Protein AF-A0A963LPQ2-F1 (afdb_monomer)

Structure (mmCIF, N/CA/C/O backbone):
data_AF-A0A963LPQ2-F1
#
_entry.id   AF-A0A963LPQ2-F1
#
loop_
_atom_site.group_PDB
_atom_site.id
_atom_site.type_symbol
_atom_site.label_atom_id
_atom_site.label_alt_id
_atom_site.label_comp_id
_atom_site.label_asym_id
_atom_site.label_entity_id
_atom_site.label_seq_id
_atom_site.pdbx_PDB_ins_code
_atom_site.Cartn_x
_atom_site.Cartn_y
_atom_site.Cartn_z
_atom_site.occupancy
_atom_site.B_iso_or_equiv
_atom_site.auth_seq_id
_atom_site.auth_comp_id
_atom_site.auth_asym_id
_atom_site.auth_atom_id
_atom_site.pdbx_PDB_model_num
ATOM 1 N N . MET A 1 1 ? 18.164 0.446 -7.760 1.00 52.50 1 MET A N 1
ATOM 2 C CA . MET A 1 1 ? 19.114 -0.491 -7.098 1.00 52.50 1 MET A CA 1
ATOM 3 C C . MET A 1 1 ? 18.457 -1.612 -6.247 1.00 52.50 1 MET A C 1
ATOM 5 O O . MET A 1 1 ? 18.966 -1.906 -5.171 1.00 52.50 1 MET A O 1
ATOM 9 N N . HIS A 1 2 ? 17.382 -2.299 -6.684 1.00 61.25 2 HIS A N 1
ATOM 10 C CA . HIS A 1 2 ? 16.726 -3.333 -5.836 1.00 61.25 2 HIS A CA 1
ATOM 11 C C . HIS A 1 2 ? 16.368 -4.670 -6.508 1.00 61.25 2 HIS A C 1
ATOM 13 O O . HIS A 1 2 ? 15.895 -5.575 -5.831 1.00 61.25 2 HIS A O 1
ATOM 19 N N . VAL A 1 3 ? 16.592 -4.823 -7.812 1.00 65.81 3 VAL A N 1
ATOM 20 C CA . VAL A 1 3 ? 16.177 -6.027 -8.551 1.00 65.81 3 VAL A CA 1
ATOM 21 C C . VAL A 1 3 ? 17.178 -7.164 -8.308 1.00 65.81 3 VAL A C 1
ATOM 23 O O . VAL A 1 3 ? 18.384 -6.952 -8.404 1.00 65.81 3 VAL A O 1
ATOM 26 N N . GLY A 1 4 ? 16.686 -8.367 -7.992 1.00 77.69 4 GLY A N 1
ATOM 27 C CA . GLY A 1 4 ? 17.502 -9.571 -7.776 1.00 77.69 4 GLY A CA 1
ATOM 28 C C . GLY A 1 4 ? 17.918 -9.857 -6.325 1.00 77.69 4 GLY A C 1
ATOM 29 O O . GLY A 1 4 ? 18.600 -10.850 -6.071 1.00 77.69 4 GLY A O 1
ATOM 30 N N . MET A 1 5 ? 17.479 -9.057 -5.350 1.00 86.06 5 MET A N 1
ATOM 31 C CA . MET A 1 5 ? 17.761 -9.235 -3.918 1.00 86.06 5 MET A CA 1
ATOM 32 C C . MET A 1 5 ? 16.786 -10.215 -3.246 1.00 86.06 5 MET A C 1
ATOM 34 O O . MET A 1 5 ? 16.156 -9.914 -2.231 1.00 86.06 5 MET A O 1
ATOM 38 N N . TRP A 1 6 ? 16.684 -11.430 -3.784 1.00 89.50 6 TRP A N 1
ATOM 39 C CA . TRP A 1 6 ? 15.775 -12.468 -3.284 1.00 89.50 6 TRP A CA 1
ATOM 40 C C . TRP A 1 6 ? 15.997 -12.835 -1.814 1.00 89.50 6 TRP A C 1
ATOM 42 O O . TRP A 1 6 ? 15.036 -13.131 -1.110 1.00 89.50 6 TRP A O 1
ATOM 52 N N . GLY A 1 7 ? 17.240 -12.763 -1.323 1.00 91.69 7 GLY A N 1
ATOM 53 C CA . GLY A 1 7 ? 17.534 -12.977 0.097 1.00 91.69 7 GLY A CA 1
ATOM 54 C C . GLY A 1 7 ? 16.816 -11.966 0.997 1.00 91.69 7 GLY A C 1
ATOM 55 O O . GLY A 1 7 ? 16.183 -12.355 1.976 1.00 91.69 7 GLY A O 1
ATOM 56 N N . LEU A 1 8 ? 16.837 -10.681 0.622 1.00 90.75 8 LEU A N 1
ATOM 57 C CA . LEU A 1 8 ? 16.109 -9.638 1.345 1.00 90.75 8 LEU A CA 1
ATOM 58 C C . LEU A 1 8 ? 14.595 -9.825 1.207 1.00 90.75 8 LEU A C 1
ATOM 60 O O . LEU A 1 8 ? 13.881 -9.695 2.198 1.00 90.75 8 LEU A O 1
ATOM 64 N N . ALA A 1 9 ? 14.120 -10.203 0.014 1.00 92.25 9 ALA A N 1
ATOM 65 C CA . ALA A 1 9 ? 12.711 -10.513 -0.219 1.00 92.25 9 ALA A CA 1
ATOM 66 C C . ALA A 1 9 ? 12.205 -11.574 0.768 1.00 92.25 9 ALA A C 1
ATOM 68 O O . ALA A 1 9 ? 11.216 -11.353 1.459 1.00 92.25 9 ALA A O 1
ATOM 69 N N . VAL A 1 10 ? 12.920 -12.696 0.895 1.00 94.81 10 VAL A N 1
ATOM 70 C CA . VAL A 1 10 ? 12.560 -13.784 1.815 1.00 94.81 10 VAL A CA 1
ATOM 71 C C . VAL A 1 10 ? 12.561 -13.306 3.265 1.00 94.81 10 VAL A C 1
ATOM 73 O O . VAL A 1 10 ? 11.611 -13.594 3.989 1.00 94.81 10 VAL A O 1
ATOM 76 N N . ILE A 1 11 ? 13.579 -12.550 3.688 1.00 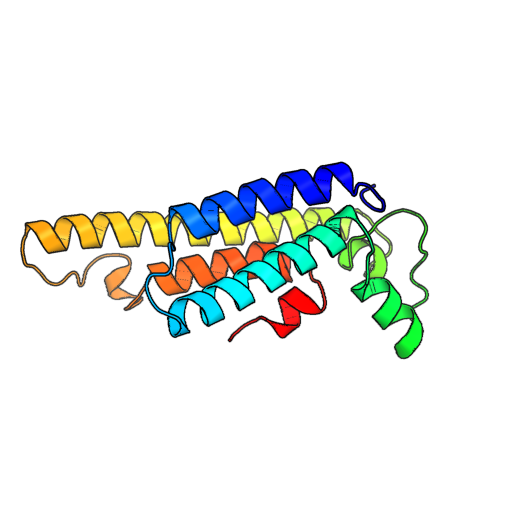95.12 11 ILE A N 1
ATOM 77 C CA . ILE A 1 11 ? 13.661 -12.016 5.056 1.00 95.12 11 ILE A CA 1
ATOM 78 C C . ILE A 1 11 ? 12.441 -11.146 5.371 1.00 95.12 11 ILE A C 1
ATOM 80 O O . ILE A 1 11 ? 11.766 -11.371 6.376 1.00 95.12 11 ILE A O 1
ATOM 84 N N . VAL A 1 12 ? 12.130 -10.178 4.507 1.00 93.25 12 VAL A N 1
ATOM 85 C CA . VAL A 1 12 ? 11.024 -9.240 4.737 1.00 93.25 12 VAL A CA 1
ATOM 86 C C . VAL A 1 12 ? 9.675 -9.955 4.668 1.00 93.25 12 VAL A C 1
ATOM 88 O O . VAL A 1 12 ? 8.827 -9.723 5.528 1.00 93.25 12 VAL A O 1
ATOM 91 N N . ILE A 1 13 ? 9.497 -10.893 3.730 1.00 94.69 13 ILE A N 1
ATOM 92 C CA . ILE A 1 13 ? 8.302 -11.744 3.656 1.00 94.69 13 ILE A CA 1
ATOM 93 C C . ILE A 1 13 ? 8.119 -12.510 4.962 1.00 94.69 13 ILE A C 1
ATOM 95 O O . ILE A 1 13 ? 7.028 -12.476 5.525 1.00 94.69 13 ILE A O 1
ATOM 99 N N . VAL A 1 14 ? 9.154 -13.180 5.476 1.00 96.19 14 VAL A N 1
ATOM 100 C CA . VAL A 1 14 ? 9.063 -13.957 6.722 1.00 96.19 14 VAL A CA 1
ATOM 101 C C . VAL A 1 14 ? 8.698 -13.060 7.901 1.00 96.19 14 VAL A C 1
ATOM 103 O O . VAL A 1 14 ? 7.795 -13.409 8.658 1.00 96.19 14 VAL A O 1
ATOM 106 N N . ILE A 1 15 ? 9.336 -11.895 8.038 1.00 95.06 15 ILE A N 1
ATOM 107 C CA . ILE A 1 15 ? 9.046 -10.944 9.121 1.00 95.06 15 ILE A CA 1
ATOM 108 C C . ILE A 1 15 ? 7.601 -10.431 9.030 1.00 95.06 15 ILE A C 1
ATOM 110 O O . ILE A 1 15 ? 6.872 -10.474 10.022 1.00 95.06 15 ILE A O 1
ATOM 114 N N . ALA A 1 16 ? 7.161 -9.994 7.847 1.00 91.75 16 ALA A N 1
ATOM 115 C CA . ALA A 1 16 ? 5.807 -9.486 7.629 1.00 91.75 16 ALA A CA 1
ATOM 116 C C . ALA A 1 16 ? 4.742 -10.571 7.861 1.00 91.75 16 ALA A C 1
ATOM 118 O O . ALA A 1 16 ? 3.737 -10.329 8.527 1.00 91.75 16 ALA A O 1
ATOM 119 N N . SER A 1 17 ? 4.995 -11.789 7.380 1.00 92.56 17 SER A N 1
ATOM 120 C CA . SER A 1 17 ? 4.114 -12.946 7.581 1.00 92.56 17 SER A CA 1
ATOM 121 C C . SER A 1 17 ? 4.040 -13.338 9.055 1.00 92.56 17 SER A C 1
ATOM 123 O O . SER A 1 17 ? 2.964 -13.609 9.579 1.00 92.56 17 SER A O 1
ATOM 125 N N . TRP A 1 18 ? 5.176 -13.341 9.758 1.00 93.25 18 TRP A N 1
ATOM 126 C CA . TRP A 1 18 ? 5.216 -13.628 11.188 1.00 93.25 18 TRP A CA 1
ATOM 127 C C . TRP A 1 18 ? 4.388 -12.615 11.984 1.00 93.25 18 TRP A C 1
ATOM 129 O O . TRP A 1 18 ? 3.590 -13.021 12.827 1.00 93.25 18 TRP A O 1
ATOM 139 N N . LEU A 1 19 ? 4.503 -11.318 11.677 1.00 90.75 19 LEU A N 1
ATOM 140 C CA . LEU A 1 19 ? 3.659 -10.279 12.275 1.00 90.75 19 LEU A CA 1
ATOM 141 C C . LEU A 1 19 ? 2.175 -10.515 11.968 1.00 90.75 19 LEU A C 1
ATOM 143 O O . LEU A 1 19 ? 1.356 -10.477 12.887 1.00 90.75 19 LEU A O 1
ATOM 147 N N . LEU A 1 20 ? 1.828 -10.820 10.713 1.00 89.69 20 LEU A N 1
ATOM 148 C CA . LEU A 1 20 ? 0.455 -11.127 10.308 1.00 89.69 20 LEU A CA 1
ATOM 149 C C . LEU A 1 20 ? -0.137 -12.244 11.178 1.00 89.69 20 LEU A C 1
ATOM 151 O O . LEU A 1 20 ? -1.144 -12.031 11.849 1.00 89.69 20 LEU A O 1
ATOM 155 N N . TYR A 1 21 ? 0.512 -13.408 11.236 1.00 89.94 21 TYR A N 1
ATOM 156 C CA . TYR A 1 21 ? 0.005 -14.549 12.004 1.00 89.94 21 TYR A CA 1
ATOM 157 C C . TYR A 1 21 ? 0.108 -14.362 13.521 1.00 89.94 21 TYR A C 1
ATOM 159 O O . TYR A 1 21 ? -0.643 -14.991 14.265 1.00 89.94 21 TYR A O 1
ATOM 167 N N . ARG A 1 22 ? 0.995 -13.483 14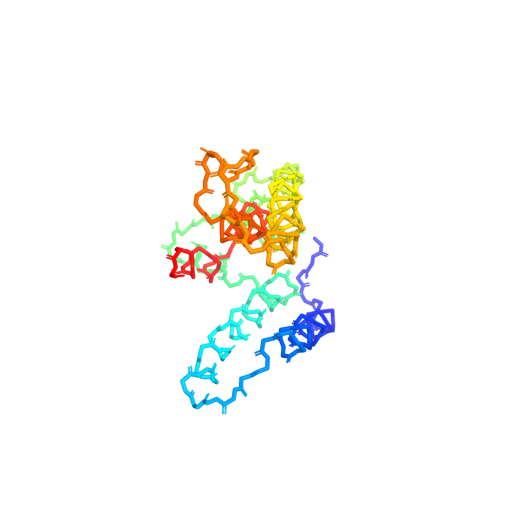.004 1.00 89.81 22 ARG A N 1
ATOM 168 C CA . ARG A 1 22 ? 1.095 -13.142 15.428 1.00 89.81 22 ARG A CA 1
ATOM 169 C C . ARG A 1 22 ? -0.122 -12.360 15.924 1.00 89.81 22 ARG A C 1
ATOM 171 O O . ARG A 1 22 ? -0.543 -12.589 17.056 1.00 89.81 22 ARG A O 1
ATOM 178 N N . TYR A 1 23 ? -0.662 -11.447 15.115 1.00 82.81 23 TYR A N 1
ATOM 179 C CA . TYR A 1 23 ? -1.782 -10.581 15.509 1.00 82.81 23 TYR A CA 1
ATOM 180 C C . TYR A 1 23 ? -3.140 -11.038 14.965 1.00 82.81 23 TYR A C 1
ATOM 182 O O . TYR A 1 23 ? -4.162 -10.781 15.597 1.00 82.81 23 TYR A O 1
ATOM 190 N N . LEU A 1 24 ? -3.160 -11.725 13.824 1.00 82.81 24 LEU A N 1
ATOM 191 C CA . LEU A 1 24 ? -4.364 -12.188 13.129 1.00 82.81 24 LEU A CA 1
ATOM 192 C C . LEU A 1 24 ? -4.390 -13.720 13.042 1.00 82.81 24 LEU A C 1
ATOM 194 O O . LEU A 1 24 ? -4.674 -14.279 11.986 1.00 82.81 24 LEU A O 1
ATOM 198 N N . ALA A 1 25 ? -4.065 -14.399 14.147 1.00 83.06 25 ALA A N 1
ATOM 199 C CA . ALA A 1 25 ? -4.038 -15.858 14.218 1.00 83.06 25 ALA A CA 1
ATOM 200 C C . ALA A 1 25 ? -5.423 -16.453 13.865 1.00 83.06 25 ALA A C 1
ATOM 202 O O . ALA A 1 25 ? -6.369 -16.271 14.637 1.00 83.06 25 ALA A O 1
ATOM 203 N N . PRO A 1 26 ? -5.566 -17.153 12.723 1.00 86.00 26 PRO A N 1
ATOM 204 C CA . PRO A 1 26 ? -6.855 -17.666 12.267 1.00 86.00 26 PRO A CA 1
ATOM 205 C C . PRO A 1 26 ? -7.297 -18.881 13.094 1.00 86.00 26 PRO A C 1
ATOM 207 O O . PRO A 1 26 ? -6.517 -19.805 13.326 1.00 86.00 26 PRO A O 1
ATOM 210 N N . GLN A 1 27 ? -8.565 -18.912 13.503 1.00 86.50 27 GLN A N 1
ATOM 211 C CA . GLN A 1 27 ? -9.162 -19.999 14.291 1.00 86.50 27 GLN A CA 1
ATOM 212 C C . GLN A 1 27 ? -10.028 -20.932 13.437 1.00 86.50 27 GLN A C 1
ATOM 214 O O . GLN A 1 27 ? -10.092 -22.132 13.692 1.00 86.50 27 GLN A O 1
ATOM 219 N N . ASN A 1 28 ? -10.659 -20.396 12.388 1.00 92.38 28 ASN A N 1
ATOM 220 C CA . ASN A 1 28 ? -11.604 -21.119 11.534 1.00 92.38 28 ASN A CA 1
ATOM 221 C C . ASN A 1 28 ? -11.127 -21.202 10.076 1.00 92.38 28 ASN A C 1
ATOM 223 O O . ASN A 1 28 ? -10.375 -20.349 9.610 1.00 92.38 28 ASN A O 1
ATOM 227 N N . TRP A 1 29 ? -11.641 -22.165 9.299 1.00 86.00 29 TRP A N 1
ATOM 228 C CA . TRP A 1 29 ? -11.293 -22.320 7.872 1.00 86.00 29 TRP A CA 1
ATOM 229 C C . TRP A 1 29 ? -11.507 -21.037 7.049 1.00 86.00 29 TRP A C 1
ATOM 231 O O . TRP A 1 29 ? -10.668 -20.662 6.234 1.00 86.00 29 TRP A O 1
ATOM 241 N N . LYS A 1 30 ? -12.601 -20.309 7.313 1.00 87.75 30 LYS A N 1
ATOM 242 C CA . LYS A 1 30 ? -12.885 -19.024 6.649 1.00 87.75 30 LYS A CA 1
ATOM 243 C C . LYS A 1 30 ? -11.831 -17.957 6.962 1.00 87.75 30 LYS A C 1
ATOM 245 O O . LYS A 1 30 ? -11.507 -17.147 6.098 1.00 87.75 30 LYS A O 1
ATOM 250 N N . GLU A 1 31 ? -11.311 -17.941 8.186 1.00 89.25 31 GLU A N 1
ATOM 251 C CA . GLU A 1 31 ? -10.257 -17.008 8.598 1.00 89.25 31 GLU A CA 1
ATOM 252 C C . GLU A 1 31 ? -8.918 -17.388 7.972 1.00 89.25 31 GLU A C 1
ATOM 254 O O . GLU A 1 31 ? -8.207 -16.507 7.501 1.00 89.25 31 GLU A O 1
ATOM 259 N N . TRP A 1 32 ? -8.631 -18.687 7.849 1.00 90.38 32 TRP A N 1
ATOM 260 C CA . TRP A 1 32 ? -7.483 -19.190 7.094 1.00 90.38 32 TRP A CA 1
ATOM 261 C C . TRP A 1 32 ? -7.510 -18.759 5.630 1.00 90.38 32 TRP A C 1
ATOM 263 O O . TRP A 1 32 ? -6.490 -18.317 5.110 1.00 90.38 32 TRP A O 1
ATOM 273 N N . THR A 1 33 ? -8.670 -18.823 4.968 1.00 88.19 33 THR A N 1
ATOM 274 C CA . THR A 1 33 ? -8.796 -18.339 3.585 1.00 88.19 33 THR A CA 1
ATOM 275 C C . THR A 1 33 ? -8.472 -16.846 3.488 1.00 88.19 33 THR A C 1
ATOM 277 O O . THR A 1 33 ? -7.709 -16.441 2.616 1.00 88.19 33 THR A O 1
ATOM 280 N N . ARG A 1 34 ? -8.998 -16.021 4.405 1.00 85.69 34 ARG A N 1
ATOM 281 C CA . ARG A 1 34 ? -8.743 -14.569 4.426 1.00 85.69 34 ARG A CA 1
ATOM 282 C C . ARG A 1 34 ? -7.277 -14.245 4.711 1.00 85.69 34 ARG A C 1
ATOM 284 O O . ARG A 1 34 ? -6.684 -13.448 3.992 1.00 85.69 34 ARG A O 1
ATOM 291 N N . ALA A 1 35 ? -6.686 -14.890 5.714 1.00 87.88 35 ALA A N 1
ATOM 292 C CA . ALA A 1 35 ? -5.269 -14.745 6.032 1.00 87.88 35 ALA A CA 1
ATOM 293 C C . ALA A 1 35 ? -4.385 -15.183 4.854 1.00 87.88 35 ALA A C 1
ATOM 295 O O . ALA A 1 35 ? -3.404 -14.515 4.544 1.00 87.88 35 ALA A O 1
ATOM 296 N N . GLY A 1 36 ? -4.777 -16.243 4.140 1.00 89.38 36 GLY A N 1
ATOM 297 C CA . GLY A 1 36 ? -4.102 -16.714 2.932 1.00 89.38 36 GLY A CA 1
ATOM 298 C C . GLY A 1 36 ? -4.082 -15.684 1.800 1.00 89.38 36 GLY A C 1
ATOM 299 O O . GLY A 1 36 ? -3.056 -15.534 1.143 1.00 89.38 36 GLY A O 1
ATOM 300 N N . VAL A 1 37 ? -5.168 -14.926 1.600 1.00 89.19 37 VAL A N 1
ATOM 301 C CA . VAL A 1 37 ? -5.205 -13.832 0.609 1.00 89.19 37 VAL A CA 1
ATOM 302 C C . VAL A 1 37 ? -4.214 -12.727 0.977 1.00 89.19 37 VAL A C 1
ATOM 304 O O . VAL A 1 37 ? -3.431 -12.298 0.131 1.00 89.19 37 VAL A O 1
ATOM 307 N N . VAL A 1 38 ? -4.185 -12.311 2.247 1.00 87.81 38 VAL A N 1
ATOM 308 C CA . VAL A 1 38 ? -3.228 -11.299 2.731 1.00 87.81 38 VAL A CA 1
ATOM 309 C C . VAL A 1 38 ? -1.788 -11.808 2.613 1.00 87.81 38 VAL A C 1
ATOM 311 O O . VAL A 1 38 ? -0.904 -11.080 2.173 1.00 87.81 38 VAL A O 1
ATOM 314 N N . GLN A 1 39 ? -1.550 -13.078 2.934 1.00 91.69 39 GLN A N 1
ATOM 315 C CA . GLN A 1 39 ? -0.248 -13.722 2.793 1.00 91.69 39 GLN A CA 1
ATOM 316 C C . GLN A 1 39 ? 0.228 -13.750 1.334 1.00 91.69 39 GLN A C 1
ATOM 318 O O . GLN A 1 39 ? 1.386 -13.441 1.056 1.00 91.69 39 GLN A O 1
ATOM 323 N N . ALA A 1 40 ? -0.655 -14.107 0.398 1.00 92.38 40 ALA A N 1
ATOM 324 C CA . ALA A 1 40 ? -0.347 -14.099 -1.027 1.00 92.38 40 ALA A CA 1
ATOM 325 C C . ALA A 1 40 ? 0.005 -12.686 -1.510 1.00 92.38 40 ALA A C 1
ATOM 327 O O . ALA A 1 40 ? 0.975 -12.521 -2.248 1.00 92.38 40 ALA A O 1
ATOM 328 N N . PHE A 1 41 ? -0.723 -11.671 -1.032 1.00 90.31 41 PHE A N 1
ATOM 329 C CA . PHE A 1 41 ? -0.405 -10.270 -1.294 1.00 90.31 41 PHE A CA 1
ATOM 330 C C . PHE A 1 41 ? 0.986 -9.882 -0.768 1.00 90.31 41 PHE A C 1
ATOM 332 O O . PHE A 1 41 ? 1.780 -9.344 -1.533 1.00 90.31 41 PHE A O 1
ATOM 339 N N . ILE A 1 42 ? 1.320 -10.207 0.488 1.00 90.56 42 ILE A N 1
ATOM 340 C CA . ILE A 1 42 ? 2.642 -9.927 1.084 1.00 90.56 42 ILE A CA 1
ATOM 341 C C . ILE A 1 42 ? 3.762 -10.547 0.242 1.00 90.56 42 ILE A C 1
ATOM 343 O O . ILE A 1 42 ? 4.738 -9.873 -0.089 1.00 90.56 42 ILE A O 1
ATOM 347 N N . ILE A 1 43 ? 3.622 -11.826 -0.122 1.00 93.31 43 ILE A N 1
ATOM 348 C CA . ILE A 1 43 ? 4.619 -12.534 -0.932 1.00 93.31 43 ILE A CA 1
ATOM 349 C C . ILE A 1 43 ? 4.768 -11.857 -2.294 1.00 93.31 43 ILE A C 1
ATOM 351 O O . ILE A 1 43 ? 5.888 -11.547 -2.689 1.00 93.31 43 ILE A O 1
ATOM 355 N N . ALA A 1 44 ? 3.659 -11.611 -2.994 1.00 92.19 44 ALA A N 1
ATOM 356 C CA . ALA A 1 44 ? 3.673 -11.009 -4.322 1.00 92.19 44 ALA A CA 1
ATOM 357 C C . ALA A 1 44 ? 4.287 -9.600 -4.303 1.00 92.19 44 ALA A C 1
ATOM 359 O O . ALA A 1 44 ? 5.149 -9.295 -5.123 1.00 92.19 44 ALA A O 1
ATOM 360 N N . PHE A 1 45 ? 3.908 -8.775 -3.324 1.00 90.25 45 PHE A N 1
ATOM 361 C CA . PHE A 1 45 ? 4.396 -7.409 -3.169 1.00 90.25 45 PHE A CA 1
ATOM 362 C C . PHE A 1 45 ? 5.916 -7.355 -2.954 1.00 90.25 45 PHE A C 1
ATOM 364 O O . PHE A 1 45 ? 6.627 -6.680 -3.698 1.00 90.25 45 PHE A O 1
ATOM 371 N N . TYR A 1 46 ? 6.445 -8.115 -1.990 1.00 90.81 46 TYR A N 1
ATOM 372 C CA . TYR A 1 46 ? 7.881 -8.095 -1.690 1.00 90.81 46 TYR A CA 1
ATOM 373 C C . TYR A 1 46 ? 8.733 -8.858 -2.709 1.00 90.81 46 TYR A C 1
ATOM 375 O O . TYR A 1 46 ? 9.870 -8.458 -2.971 1.00 90.81 46 TYR A O 1
ATOM 383 N N . ALA A 1 47 ? 8.204 -9.927 -3.314 1.00 91.94 47 ALA A N 1
ATOM 384 C CA . ALA A 1 47 ? 8.868 -10.603 -4.426 1.00 91.94 47 ALA A CA 1
ATOM 385 C C . ALA A 1 47 ? 9.009 -9.676 -5.637 1.00 91.94 47 ALA A C 1
ATOM 387 O O . ALA A 1 47 ? 10.015 -9.729 -6.341 1.00 91.94 47 ALA A O 1
ATOM 388 N N . GLU A 1 48 ? 8.035 -8.803 -5.868 1.00 89.31 48 GLU A N 1
ATOM 389 C CA . GLU A 1 48 ? 8.109 -7.831 -6.945 1.00 89.31 48 GLU A CA 1
ATOM 390 C C . GLU A 1 48 ? 9.066 -6.676 -6.636 1.00 89.31 48 GLU A C 1
ATOM 392 O O . GLU A 1 48 ? 9.864 -6.286 -7.488 1.00 89.31 48 GLU A O 1
ATOM 397 N N . MET A 1 49 ? 9.032 -6.164 -5.406 1.00 88.31 49 MET A N 1
ATOM 398 C CA . MET A 1 49 ? 9.876 -5.049 -4.980 1.00 88.31 49 MET A CA 1
ATOM 399 C C . MET A 1 49 ? 11.374 -5.382 -5.000 1.00 88.31 49 MET A C 1
ATOM 401 O O . MET A 1 49 ? 12.187 -4.564 -5.432 1.00 88.31 49 MET A O 1
ATOM 405 N N . TYR A 1 50 ? 11.742 -6.585 -4.552 1.00 87.56 50 TYR A N 1
ATOM 406 C CA . TYR A 1 50 ? 13.142 -6.997 -4.395 1.00 87.56 50 TYR A CA 1
ATOM 407 C C . TYR A 1 50 ? 13.607 -8.062 -5.394 1.00 87.56 50 TYR A C 1
ATOM 409 O O . TYR A 1 50 ? 14.805 -8.273 -5.567 1.00 87.56 50 TYR A O 1
ATOM 417 N N . GLY A 1 51 ? 12.686 -8.789 -6.019 1.00 86.19 51 GLY A N 1
ATOM 418 C CA . GLY A 1 51 ? 12.994 -9.930 -6.876 1.00 86.19 51 GLY A CA 1
ATOM 419 C C . GLY A 1 51 ? 12.829 -9.591 -8.349 1.00 86.19 51 GLY A C 1
ATOM 420 O O . GLY A 1 51 ? 13.796 -9.214 -9.013 1.00 86.19 51 GLY A O 1
ATOM 421 N N . PHE A 1 52 ? 11.607 -9.765 -8.856 1.00 85.44 52 PHE A N 1
ATOM 422 C CA . PHE A 1 52 ? 11.265 -9.673 -10.276 1.00 85.44 52 PHE A CA 1
ATOM 423 C C . PHE A 1 52 ? 10.168 -8.619 -10.512 1.00 85.44 52 PHE A C 1
ATOM 425 O O . PHE A 1 52 ? 9.033 -8.849 -10.095 1.00 85.44 52 PHE A O 1
ATOM 432 N N . PRO A 1 53 ? 10.460 -7.498 -11.205 1.00 87.62 53 PRO A N 1
ATOM 433 C CA . PRO A 1 53 ? 9.523 -6.387 -11.391 1.00 87.62 53 PRO A CA 1
ATOM 434 C C . PRO A 1 53 ? 8.427 -6.711 -12.422 1.00 87.62 53 PRO A C 1
ATOM 436 O O . PRO A 1 53 ? 8.422 -6.204 -13.547 1.00 87.62 53 PRO A O 1
ATOM 439 N N . LEU A 1 54 ? 7.492 -7.586 -12.046 1.00 89.31 54 LEU A N 1
ATOM 440 C CA . LEU A 1 54 ? 6.444 -8.108 -12.924 1.00 89.31 54 LEU A CA 1
ATOM 441 C C . LEU A 1 54 ? 5.603 -6.998 -13.563 1.00 89.31 54 LEU A C 1
ATOM 443 O O . LEU A 1 54 ? 5.303 -7.087 -14.752 1.00 89.31 54 LEU A O 1
ATOM 447 N N . THR A 1 55 ? 5.259 -5.945 -12.819 1.00 90.06 55 THR A N 1
ATOM 448 C CA . THR A 1 55 ? 4.459 -4.821 -13.332 1.00 90.06 55 THR A CA 1
ATOM 449 C C . THR A 1 55 ? 5.159 -4.117 -14.478 1.00 90.06 55 THR A C 1
ATOM 451 O O . THR A 1 55 ? 4.540 -3.856 -15.505 1.00 90.06 55 THR A O 1
ATOM 454 N N . ILE A 1 56 ? 6.460 -3.857 -14.344 1.00 87.38 56 ILE A N 1
ATOM 455 C CA . ILE A 1 56 ? 7.253 -3.210 -15.394 1.00 87.38 56 ILE A CA 1
ATOM 456 C C . ILE A 1 56 ? 7.279 -4.097 -16.640 1.00 87.38 56 ILE A C 1
ATOM 458 O O . ILE A 1 56 ? 7.017 -3.609 -17.737 1.00 87.38 56 ILE A O 1
ATOM 462 N N . TYR A 1 57 ? 7.516 -5.403 -16.487 1.00 87.12 57 TYR A N 1
ATOM 463 C CA . TYR A 1 57 ? 7.511 -6.331 -17.623 1.00 87.12 57 TYR A CA 1
ATOM 464 C C . TYR A 1 57 ? 6.154 -6.428 -18.311 1.00 87.12 57 TYR A C 1
ATOM 466 O O . TYR A 1 57 ? 6.082 -6.425 -19.540 1.00 87.12 57 TYR A O 1
ATOM 474 N N . PHE A 1 58 ? 5.078 -6.502 -17.529 1.00 89.50 58 PHE A N 1
ATOM 475 C CA . PHE A 1 58 ? 3.718 -6.522 -18.045 1.00 89.50 58 PHE A CA 1
ATOM 476 C C . PHE A 1 58 ? 3.426 -5.249 -18.848 1.00 89.50 58 PHE A C 1
ATOM 478 O O . PHE A 1 58 ? 2.980 -5.327 -19.994 1.00 89.50 58 PHE A O 1
ATOM 485 N N . LEU A 1 59 ? 3.751 -4.080 -18.293 1.00 88.38 59 LEU A N 1
ATOM 486 C CA . LEU A 1 59 ? 3.523 -2.803 -18.958 1.00 88.38 59 LEU A CA 1
ATOM 487 C C . LEU A 1 59 ? 4.382 -2.635 -20.217 1.00 88.38 59 LEU A C 1
ATOM 489 O O . LEU A 1 59 ? 3.864 -2.240 -21.259 1.00 88.38 59 LEU A O 1
ATOM 493 N N . ALA A 1 60 ? 5.661 -3.005 -20.167 1.00 86.44 60 ALA A N 1
ATOM 494 C CA . ALA A 1 60 ? 6.543 -2.965 -21.330 1.00 86.44 60 ALA A CA 1
ATOM 495 C C . ALA A 1 60 ? 6.040 -3.883 -22.459 1.00 86.44 60 ALA A C 1
ATOM 497 O O . ALA A 1 60 ? 6.000 -3.480 -23.620 1.00 86.44 60 ALA A O 1
ATOM 498 N N . ARG A 1 61 ? 5.601 -5.109 -22.134 1.00 87.25 61 ARG A N 1
ATOM 499 C CA . ARG A 1 61 ? 5.160 -6.094 -23.134 1.00 87.25 61 ARG A CA 1
ATOM 500 C C . ARG A 1 61 ? 3.827 -5.739 -23.788 1.00 87.25 61 ARG A C 1
ATOM 502 O O . ARG A 1 61 ? 3.695 -5.935 -24.993 1.00 87.25 61 ARG A O 1
ATOM 509 N N . TYR A 1 62 ? 2.842 -5.298 -23.007 1.00 88.56 62 TYR A N 1
ATOM 510 C CA . TYR A 1 62 ? 1.477 -5.090 -23.502 1.00 88.56 62 TYR A CA 1
ATOM 511 C C . TYR A 1 62 ? 1.195 -3.651 -23.934 1.00 88.56 62 TYR A C 1
ATOM 513 O O . TYR A 1 62 ? 0.403 -3.450 -24.850 1.00 88.56 62 TYR A O 1
ATOM 521 N N . PHE A 1 63 ? 1.848 -2.661 -23.319 1.00 87.25 63 PHE A N 1
ATOM 522 C CA . PHE A 1 63 ? 1.648 -1.242 -23.636 1.00 87.25 63 PHE A CA 1
ATOM 523 C C . PHE A 1 63 ? 2.818 -0.623 -24.404 1.00 87.25 63 PHE A C 1
ATOM 525 O O . PHE A 1 63 ? 2.741 0.543 -24.779 1.00 87.25 63 PHE A O 1
ATOM 532 N N . GLY A 1 64 ? 3.890 -1.383 -24.661 1.00 78.88 64 GLY A N 1
ATOM 533 C CA . GLY A 1 64 ? 5.025 -0.914 -25.458 1.00 78.88 64 GLY A CA 1
ATOM 534 C C . GLY A 1 64 ? 5.780 0.253 -24.823 1.00 78.88 64 GLY A C 1
ATOM 535 O O . GLY A 1 64 ? 6.398 1.035 -25.540 1.00 78.88 64 GLY A O 1
ATOM 536 N N . LEU A 1 65 ? 5.708 0.403 -23.495 1.00 76.38 65 LEU A N 1
ATOM 537 C CA . LEU A 1 65 ? 6.469 1.429 -22.788 1.00 76.38 65 LEU A CA 1
ATOM 538 C C . LEU A 1 65 ? 7.965 1.095 -22.891 1.00 76.38 65 LEU A C 1
ATOM 540 O O . LEU A 1 65 ? 8.382 0.019 -22.458 1.00 76.38 65 LEU A O 1
ATOM 544 N N . ASP A 1 66 ? 8.759 2.018 -23.443 1.00 67.31 66 ASP A N 1
ATOM 545 C CA . ASP A 1 66 ? 10.226 1.922 -23.532 1.00 67.31 66 ASP A CA 1
ATOM 546 C C . ASP A 1 66 ? 10.858 2.176 -22.152 1.00 67.31 66 ASP A C 1
ATOM 548 O O . ASP A 1 66 ? 11.527 3.177 -21.890 1.00 67.31 66 ASP A O 1
ATOM 552 N N . LEU A 1 67 ? 10.538 1.289 -21.207 1.00 69.56 67 LEU A N 1
ATOM 553 C CA . LEU A 1 67 ? 11.062 1.308 -19.851 1.00 69.56 67 LEU A CA 1
ATOM 554 C C . LEU A 1 67 ? 12.476 0.744 -19.939 1.00 69.56 67 LEU A C 1
ATOM 556 O O . LEU A 1 67 ? 12.668 -0.466 -20.081 1.00 69.56 67 LEU A O 1
ATOM 560 N N . LYS A 1 68 ? 13.482 1.620 -19.890 1.00 63.78 68 LYS A N 1
ATOM 561 C CA . LYS A 1 68 ? 14.878 1.191 -19.820 1.00 63.78 68 LYS A CA 1
ATOM 562 C C . LYS A 1 68 ? 15.041 0.348 -18.560 1.00 63.78 68 LYS A C 1
ATOM 564 O O . LYS A 1 68 ? 15.090 0.870 -17.450 1.00 63.78 68 LYS A O 1
ATOM 569 N N . LEU A 1 69 ? 15.192 -0.964 -18.729 1.00 61.03 69 LEU A N 1
ATOM 570 C CA . LEU A 1 69 ? 15.417 -1.935 -17.649 1.00 61.03 69 LEU A CA 1
ATOM 571 C C . LEU A 1 69 ? 16.699 -1.679 -16.812 1.00 61.03 69 LEU A C 1
ATOM 573 O O . LEU A 1 69 ? 17.067 -2.510 -15.989 1.00 61.03 69 LEU A O 1
ATOM 577 N N . GLY A 1 70 ? 17.380 -0.550 -17.024 1.00 53.31 70 GLY A N 1
ATOM 578 C CA . GLY A 1 70 ? 18.743 -0.273 -16.598 1.00 53.31 70 GLY A CA 1
ATOM 579 C C . GLY A 1 70 ? 18.965 -0.149 -15.097 1.00 53.31 70 GLY A C 1
ATOM 580 O O . GLY A 1 70 ? 19.905 -0.765 -14.624 1.00 53.31 70 GLY A O 1
ATOM 581 N N . ASP A 1 71 ? 18.140 0.578 -14.327 1.00 56.44 71 ASP A N 1
ATOM 582 C CA . ASP A 1 71 ? 18.615 1.016 -12.992 1.00 56.44 71 ASP A CA 1
ATOM 583 C C . ASP A 1 71 ? 17.611 0.916 -11.817 1.00 56.44 71 ASP A C 1
ATOM 585 O O . ASP A 1 71 ? 17.984 1.066 -10.643 1.00 56.44 71 ASP A O 1
ATOM 589 N N . GLY A 1 72 ? 16.339 0.568 -12.057 1.00 61.94 72 GLY A N 1
ATOM 590 C CA . GLY A 1 72 ? 15.318 0.573 -10.998 1.00 61.94 72 GLY A CA 1
ATOM 591 C C . GLY A 1 72 ? 14.142 -0.380 -11.206 1.00 61.94 72 GLY A C 1
ATOM 592 O O . GLY A 1 72 ? 13.629 -0.522 -12.311 1.00 61.94 72 GLY A O 1
ATOM 593 N N . GLY A 1 73 ? 13.694 -1.009 -10.111 1.00 72.62 73 GLY A N 1
ATOM 594 C CA . GLY A 1 73 ? 12.478 -1.835 -10.062 1.00 72.62 73 GLY A CA 1
ATOM 595 C C . GLY A 1 73 ? 11.199 -1.056 -9.727 1.00 72.62 73 GLY A C 1
ATOM 596 O O . GLY A 1 73 ? 10.126 -1.648 -9.694 1.00 72.62 73 GLY A O 1
ATOM 597 N N . ASN A 1 74 ? 11.295 0.254 -9.468 1.00 85.50 74 ASN A N 1
ATOM 598 C CA . ASN A 1 74 ? 10.147 1.089 -9.117 1.00 85.50 74 ASN A CA 1
ATOM 599 C C . ASN A 1 74 ? 9.480 1.678 -10.370 1.00 85.50 74 ASN A C 1
ATOM 601 O O . ASN A 1 74 ? 10.155 2.249 -11.228 1.00 85.50 74 ASN A O 1
ATOM 605 N N . LEU A 1 75 ? 8.149 1.594 -10.441 1.00 87.38 75 LEU A N 1
ATOM 606 C CA . LEU A 1 75 ? 7.371 2.068 -11.586 1.00 87.38 75 LEU A CA 1
ATOM 607 C C . LEU A 1 75 ? 7.500 3.582 -11.819 1.00 87.38 75 LEU A C 1
ATOM 609 O O . LEU A 1 75 ? 7.593 4.009 -12.966 1.00 87.38 75 LEU A O 1
ATOM 613 N N . TRP A 1 76 ? 7.544 4.401 -10.763 1.00 88.62 76 TRP A N 1
ATOM 614 C CA . TRP A 1 76 ? 7.630 5.858 -10.899 1.00 88.62 76 TRP A CA 1
ATOM 615 C C . TRP A 1 76 ? 8.947 6.298 -11.522 1.00 88.62 76 TRP A C 1
ATOM 617 O O . TRP A 1 76 ? 8.950 7.127 -12.429 1.00 88.62 76 TRP A O 1
ATOM 627 N N . ALA A 1 77 ? 10.058 5.703 -11.084 1.00 85.94 77 ALA A N 1
ATOM 628 C CA . ALA A 1 77 ? 11.365 5.979 -11.674 1.00 85.94 77 ALA A CA 1
ATOM 629 C C . ALA A 1 77 ? 11.385 5.656 -13.176 1.00 85.94 77 ALA A C 1
ATOM 631 O O . ALA A 1 77 ? 11.957 6.409 -13.960 1.00 85.94 77 ALA A O 1
ATOM 632 N N . GLN A 1 78 ? 10.716 4.572 -13.574 1.00 85.06 78 GLN A N 1
ATOM 633 C CA . GLN A 1 78 ? 10.660 4.124 -14.963 1.00 85.06 78 GLN A CA 1
ATOM 634 C C . GLN A 1 78 ? 9.732 4.985 -15.832 1.00 85.06 78 GLN A C 1
ATOM 636 O O . GLN A 1 78 ? 10.104 5.351 -16.942 1.00 85.06 78 GLN A O 1
ATOM 641 N N . LEU A 1 79 ? 8.553 5.366 -15.327 1.00 86.00 79 LEU A N 1
ATOM 642 C CA . LEU A 1 79 ? 7.602 6.214 -16.058 1.00 86.00 79 LEU A CA 1
ATOM 643 C C . LEU A 1 79 ? 8.121 7.639 -16.275 1.00 86.00 79 LEU A C 1
ATOM 645 O O . LEU A 1 79 ? 7.899 8.219 -17.335 1.00 86.00 79 LEU A O 1
ATOM 649 N N . PHE A 1 80 ? 8.800 8.208 -15.278 1.00 85.94 80 PHE A N 1
ATOM 650 C CA . PHE A 1 80 ? 9.319 9.576 -15.342 1.00 85.94 80 PHE A CA 1
ATOM 651 C C . PHE A 1 80 ? 10.781 9.655 -15.797 1.00 85.94 80 PHE A C 1
ATOM 653 O O . PHE A 1 80 ? 11.308 10.755 -15.962 1.00 85.94 80 PHE A O 1
ATOM 660 N N . GLY A 1 81 ? 11.453 8.512 -15.972 1.00 83.31 81 GLY A N 1
ATOM 661 C CA . GLY A 1 81 ? 12.864 8.438 -16.358 1.00 83.31 81 GLY A CA 1
ATOM 662 C C . GLY A 1 81 ? 13.828 9.086 -15.356 1.00 83.31 81 GLY A C 1
ATOM 663 O O . GLY A 1 81 ? 14.945 9.436 -15.731 1.00 83.31 81 GLY A O 1
ATOM 664 N N . ASN A 1 82 ? 13.402 9.298 -14.106 1.00 84.75 82 ASN A N 1
ATOM 665 C CA . ASN A 1 82 ? 14.179 9.974 -13.071 1.00 84.75 82 ASN A CA 1
ATOM 666 C C . ASN A 1 82 ? 13.933 9.340 -11.696 1.00 84.75 82 ASN A C 1
ATOM 668 O O . ASN A 1 82 ? 12.792 9.182 -11.262 1.00 84.75 82 ASN A O 1
ATOM 672 N N . GLU A 1 83 ? 15.013 9.052 -10.973 1.00 84.06 83 GLU A N 1
ATOM 673 C CA . GLU A 1 83 ? 14.982 8.505 -9.615 1.00 84.06 83 GLU A CA 1
ATOM 674 C C . GLU A 1 83 ? 14.300 9.442 -8.601 1.00 84.06 83 GLU A C 1
ATOM 676 O O . GLU A 1 83 ? 13.670 8.968 -7.653 1.00 84.06 83 GLU A O 1
ATOM 681 N N . LEU A 1 84 ? 14.302 10.762 -8.841 1.00 89.00 84 LEU A N 1
ATOM 682 C CA . LEU A 1 84 ? 13.564 11.722 -8.009 1.00 89.00 84 LEU A CA 1
ATOM 683 C C . LEU A 1 84 ? 12.067 11.398 -7.920 1.00 89.00 84 LEU A C 1
ATOM 685 O O . LEU A 1 84 ? 11.465 11.633 -6.876 1.00 89.00 84 LEU A O 1
ATOM 689 N N . ALA A 1 85 ? 11.466 10.836 -8.974 1.00 89.50 85 ALA A N 1
ATOM 690 C CA . ALA A 1 85 ? 10.052 10.470 -8.954 1.00 89.50 85 ALA A CA 1
ATOM 691 C C . ALA A 1 85 ? 9.767 9.373 -7.918 1.00 89.50 85 ALA A C 1
ATOM 693 O O . ALA A 1 85 ? 8.780 9.455 -7.189 1.00 89.50 85 ALA A O 1
ATOM 694 N N . HIS A 1 86 ? 10.664 8.389 -7.796 1.00 87.88 86 HIS A N 1
ATOM 695 C CA . HIS A 1 86 ? 10.567 7.364 -6.760 1.00 87.88 86 HIS A CA 1
ATOM 696 C C . HIS A 1 86 ? 10.756 7.956 -5.359 1.00 87.88 86 HIS A C 1
ATOM 698 O O . HIS A 1 86 ? 9.983 7.632 -4.463 1.00 87.88 86 HIS A O 1
ATOM 704 N N . ILE A 1 87 ? 11.719 8.863 -5.167 1.00 91.06 87 ILE A N 1
ATOM 705 C CA . ILE A 1 87 ? 11.957 9.503 -3.862 1.00 91.06 87 ILE A CA 1
ATOM 706 C C . ILE A 1 87 ? 10.741 10.328 -3.424 1.00 91.06 87 ILE A C 1
ATOM 708 O O . ILE A 1 87 ? 10.305 10.223 -2.280 1.00 91.06 87 ILE A O 1
ATOM 712 N N . VAL A 1 88 ? 10.161 11.124 -4.327 1.00 93.56 88 VAL A N 1
ATOM 713 C CA . VAL A 1 88 ? 8.945 11.902 -4.041 1.00 93.56 88 VAL A CA 1
ATOM 714 C C . VAL A 1 88 ? 7.790 10.972 -3.676 1.00 93.56 88 VAL A C 1
ATOM 716 O O . VAL A 1 88 ? 7.125 11.190 -2.664 1.00 93.56 88 VAL A O 1
ATOM 719 N N . ALA A 1 89 ? 7.585 9.906 -4.452 1.00 93.00 89 ALA A N 1
ATOM 720 C CA . ALA A 1 89 ? 6.569 8.897 -4.178 1.00 93.00 89 ALA A CA 1
ATOM 721 C C . ALA A 1 89 ? 6.785 8.194 -2.827 1.00 93.00 89 ALA A C 1
ATOM 723 O O . ALA A 1 89 ? 5.832 7.996 -2.079 1.00 93.00 89 ALA A O 1
ATOM 724 N N . MET A 1 90 ? 8.033 7.882 -2.474 1.00 92.56 90 MET A N 1
ATOM 725 C CA . MET A 1 90 ? 8.409 7.299 -1.186 1.00 92.56 90 MET A CA 1
ATOM 726 C C . MET A 1 90 ? 8.083 8.238 -0.022 1.00 92.56 90 MET A C 1
ATOM 728 O O . MET A 1 90 ? 7.458 7.820 0.948 1.00 92.56 90 MET A O 1
ATOM 732 N N . VAL A 1 91 ? 8.457 9.517 -0.117 1.00 95.81 91 VAL A N 1
ATOM 733 C CA . VAL A 1 91 ? 8.177 10.508 0.936 1.00 95.81 91 VAL A CA 1
ATOM 734 C C . VAL A 1 91 ? 6.673 10.703 1.116 1.00 95.81 91 VAL A C 1
ATOM 736 O O . VAL A 1 91 ? 6.187 10.691 2.247 1.00 95.81 91 VAL A O 1
ATOM 739 N N . LEU A 1 92 ? 5.925 10.844 0.019 1.00 96.31 92 LEU A N 1
ATOM 740 C CA . LEU A 1 92 ? 4.469 10.977 0.065 1.00 96.31 92 LEU A CA 1
ATOM 741 C C . LEU A 1 92 ? 3.805 9.715 0.624 1.00 96.31 92 LEU A C 1
ATOM 743 O O . LEU A 1 92 ? 2.939 9.814 1.491 1.00 96.31 92 LEU A O 1
ATOM 747 N N . GLY A 1 93 ? 4.232 8.538 0.169 1.00 95.06 93 GLY A N 1
ATOM 748 C CA . GLY A 1 93 ? 3.714 7.255 0.629 1.00 95.06 93 GLY A CA 1
ATOM 749 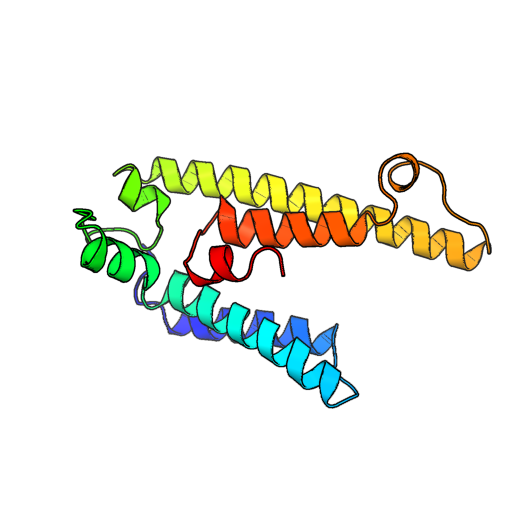C C . GLY A 1 93 ? 3.933 7.059 2.123 1.00 95.06 93 GLY A C 1
ATOM 750 O O . GLY A 1 93 ? 2.972 6.818 2.851 1.00 95.06 93 GLY A O 1
ATOM 751 N N . TYR A 1 94 ? 5.151 7.282 2.621 1.00 95.19 94 TYR A N 1
ATOM 752 C CA . TYR A 1 94 ? 5.421 7.196 4.054 1.00 95.19 94 TYR A CA 1
ATOM 753 C C . TYR A 1 94 ? 4.687 8.264 4.862 1.00 95.19 94 TYR A C 1
ATOM 755 O O . TYR A 1 94 ? 4.186 7.951 5.938 1.00 95.19 94 TYR A O 1
ATOM 763 N N . ALA A 1 95 ? 4.549 9.496 4.365 1.00 97.31 95 ALA A N 1
ATOM 764 C CA . ALA A 1 95 ? 3.742 10.512 5.043 1.00 97.31 95 ALA A CA 1
ATOM 765 C C . ALA A 1 95 ? 2.284 10.047 5.218 1.00 97.31 95 ALA A C 1
ATOM 767 O O . ALA A 1 95 ? 1.709 10.191 6.301 1.00 97.31 95 ALA A O 1
ATOM 768 N N . ILE A 1 96 ? 1.709 9.415 4.189 1.00 96.00 96 ILE A N 1
ATOM 769 C CA . ILE A 1 96 ? 0.375 8.810 4.254 1.00 96.00 96 ILE A CA 1
ATOM 770 C C . ILE A 1 96 ? 0.357 7.654 5.263 1.00 96.00 96 ILE A C 1
ATOM 772 O O . ILE A 1 96 ? -0.523 7.623 6.123 1.00 96.00 96 ILE A O 1
ATOM 776 N N . VAL A 1 97 ? 1.335 6.746 5.223 1.00 94.75 97 VAL A N 1
ATOM 777 C CA . VAL A 1 97 ? 1.453 5.621 6.168 1.00 94.75 97 VAL A CA 1
ATOM 778 C C . VAL A 1 97 ? 1.522 6.112 7.612 1.00 94.75 97 VAL A C 1
ATOM 780 O O . VAL A 1 97 ? 0.764 5.634 8.455 1.00 94.75 97 VAL A O 1
ATOM 783 N N . PHE A 1 98 ? 2.365 7.103 7.907 1.00 96.25 98 PHE A N 1
ATOM 784 C CA . PHE A 1 98 ? 2.473 7.694 9.240 1.00 96.25 98 PHE A CA 1
ATOM 785 C C . PHE A 1 98 ? 1.156 8.337 9.678 1.00 96.25 98 PHE A C 1
ATOM 787 O O . PHE A 1 98 ? 0.741 8.141 10.819 1.00 96.25 98 PHE A O 1
ATOM 794 N N . SER A 1 99 ? 0.458 9.037 8.779 1.00 94.75 99 SER A N 1
ATOM 795 C CA . SER A 1 99 ? -0.867 9.598 9.074 1.00 94.75 99 SER A CA 1
ATOM 796 C C . SER A 1 99 ? -1.921 8.515 9.353 1.00 94.75 99 SER A C 1
ATOM 798 O O . SER A 1 99 ? -2.768 8.667 10.231 1.00 94.75 99 SER A O 1
ATOM 800 N N . GLY A 1 100 ? -1.848 7.379 8.655 1.00 93.38 100 GLY A N 1
ATOM 801 C CA . GLY A 1 100 ? -2.702 6.226 8.910 1.00 93.38 100 GLY A CA 1
ATOM 802 C C . GLY A 1 100 ? -2.389 5.571 10.255 1.00 93.38 100 GLY A C 1
ATOM 803 O O . GLY A 1 100 ? -3.297 5.284 11.034 1.00 93.38 100 GLY A O 1
ATOM 804 N N . ALA A 1 101 ? -1.106 5.396 10.573 1.00 92.88 101 ALA A N 1
ATOM 805 C CA . ALA A 1 101 ? -0.652 4.815 11.832 1.00 92.88 101 ALA A CA 1
ATOM 806 C C . ALA A 1 101 ? -1.067 5.656 13.048 1.00 92.88 101 ALA A C 1
ATOM 808 O O . ALA A 1 101 ? -1.503 5.090 14.053 1.00 92.88 101 ALA A O 1
ATOM 809 N N . THR A 1 102 ? -1.007 6.990 12.959 1.00 91.88 102 THR A N 1
ATOM 810 C CA . THR A 1 102 ? -1.495 7.867 14.037 1.00 91.88 102 THR A CA 1
ATOM 811 C C . THR A 1 102 ? -3.004 7.732 14.232 1.00 91.88 102 THR A C 1
ATOM 813 O O . THR A 1 102 ? -3.450 7.621 15.373 1.00 91.88 102 THR A O 1
ATOM 816 N N . LEU A 1 103 ? -3.793 7.629 13.154 1.00 90.81 103 LEU A N 1
ATOM 817 C CA . LEU A 1 103 ? -5.237 7.370 13.242 1.00 90.81 103 LEU A CA 1
ATOM 818 C C . LEU A 1 103 ? -5.561 6.021 13.897 1.00 90.81 103 LEU A C 1
ATOM 820 O O . LEU A 1 103 ? -6.479 5.948 14.718 1.00 90.81 103 LEU A O 1
ATOM 824 N N . VAL A 1 104 ? -4.808 4.961 13.578 1.00 89.75 104 VAL A N 1
ATOM 825 C CA . VAL A 1 104 ? -4.966 3.650 14.232 1.00 89.75 104 VAL A CA 1
ATOM 826 C C . VAL A 1 104 ? -4.636 3.749 15.722 1.00 89.75 104 VAL A C 1
ATOM 828 O O . VAL A 1 104 ? -5.427 3.290 16.549 1.00 89.75 104 VAL A O 1
ATOM 831 N N . ALA A 1 105 ? -3.506 4.370 16.074 1.00 88.50 105 ALA A N 1
ATOM 832 C CA . ALA A 1 105 ? -3.060 4.511 17.458 1.00 88.50 105 ALA A CA 1
ATOM 833 C C . ALA A 1 105 ? -4.057 5.318 18.308 1.00 88.50 105 ALA A C 1
ATOM 835 O O . ALA A 1 105 ? -4.466 4.867 19.383 1.00 88.50 105 ALA A O 1
ATOM 836 N N . ASP A 1 106 ? -4.512 6.466 17.803 1.00 87.31 106 ASP A N 1
ATOM 837 C CA . ASP A 1 106 ? -5.506 7.310 18.473 1.00 87.31 106 ASP A CA 1
ATOM 838 C C . ASP A 1 106 ? -6.864 6.616 18.578 1.00 87.31 106 ASP A C 1
ATOM 840 O O . ASP A 1 106 ? -7.508 6.645 19.634 1.00 87.31 106 ASP A O 1
ATOM 844 N N . GLY A 1 107 ? -7.295 5.956 17.500 1.00 86.44 107 GLY A N 1
ATOM 845 C CA . GLY A 1 107 ? -8.526 5.178 17.474 1.00 86.44 107 GLY A CA 1
ATOM 846 C C . GLY A 1 107 ? -8.521 4.085 18.540 1.00 86.44 107 GLY A C 1
ATOM 847 O O . GLY A 1 107 ? -9.499 3.943 19.281 1.00 86.44 107 GLY A O 1
ATOM 848 N N . TRP A 1 108 ? -7.420 3.338 18.648 1.00 85.75 108 TRP A N 1
ATOM 849 C CA . TRP A 1 108 ? -7.247 2.264 19.625 1.00 85.75 108 TRP A CA 1
ATOM 850 C C . TRP A 1 108 ? -7.214 2.780 21.064 1.00 85.75 108 TRP A C 1
ATOM 852 O O . TRP A 1 108 ? -7.937 2.260 21.915 1.00 85.75 108 TRP A O 1
ATOM 862 N N . ARG A 1 109 ? -6.431 3.833 21.338 1.00 84.94 109 ARG A N 1
ATOM 863 C CA . ARG A 1 109 ? -6.327 4.440 22.675 1.00 84.94 109 ARG A CA 1
ATOM 864 C C . ARG A 1 109 ? -7.696 4.860 23.206 1.00 84.94 109 ARG A C 1
ATOM 866 O O . ARG A 1 109 ? -8.022 4.567 24.354 1.00 84.94 109 ARG A O 1
ATOM 873 N N . ARG A 1 110 ? -8.508 5.494 22.357 1.00 83.50 110 ARG A N 1
ATOM 874 C CA . ARG A 1 110 ? -9.855 5.961 22.712 1.00 83.50 110 ARG A CA 1
ATOM 875 C C . ARG A 1 110 ? -10.842 4.814 22.926 1.00 83.50 110 ARG A C 1
ATOM 877 O O . ARG A 1 110 ? -11.559 4.848 23.915 1.00 83.50 110 ARG A O 1
ATOM 884 N N . ILE A 1 111 ? -10.856 3.776 22.079 1.00 84.62 111 ILE A N 1
ATOM 885 C CA . ILE A 1 111 ? -11.716 2.595 22.318 1.00 84.62 111 ILE A CA 1
ATOM 886 C C . ILE A 1 111 ? -11.324 1.881 23.607 1.00 84.62 111 ILE A C 1
ATOM 888 O O . ILE A 1 111 ? -12.195 1.434 24.350 1.00 84.62 111 ILE A O 1
ATOM 892 N N . HIS A 1 112 ? -10.026 1.777 23.895 1.00 82.81 112 HIS A N 1
ATOM 893 C CA . HIS A 1 112 ? -9.570 1.134 25.121 1.00 82.81 112 HIS A CA 1
ATOM 894 C C . HIS A 1 112 ? -10.044 1.884 26.377 1.00 82.81 112 HIS A C 1
ATOM 896 O O . HIS A 1 112 ? -10.422 1.245 27.356 1.00 82.81 112 HIS A O 1
ATOM 902 N N . GLN A 1 113 ? -10.075 3.221 26.336 1.00 82.44 113 GLN A N 1
ATOM 903 C CA . GLN A 1 113 ? -10.653 4.055 27.397 1.00 82.44 113 GLN A CA 1
ATOM 904 C C . GLN A 1 113 ? -12.179 3.904 27.471 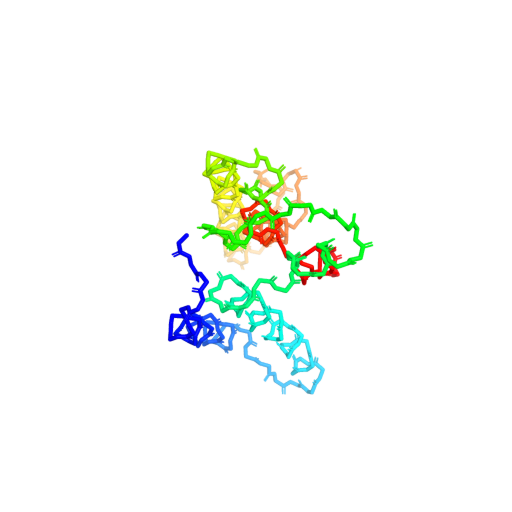1.00 82.44 113 GLN A C 1
ATOM 906 O O . GLN A 1 113 ? -12.705 3.566 28.525 1.00 82.44 113 GLN A O 1
ATOM 911 N N . ALA A 1 114 ? -12.871 4.022 26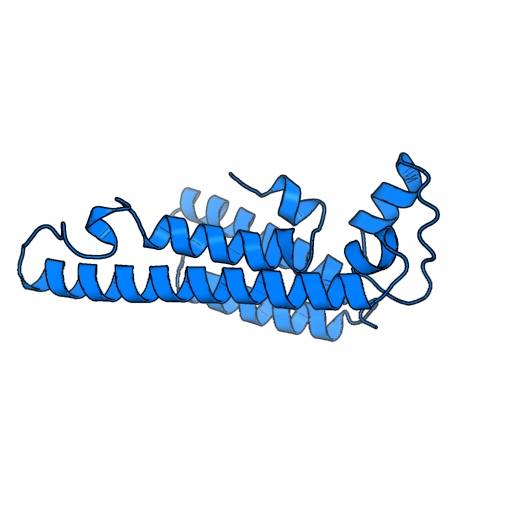.337 1.00 82.31 114 ALA A N 1
ATOM 912 C CA . ALA A 1 114 ? -14.324 3.870 26.225 1.00 82.31 114 ALA A CA 1
ATOM 913 C C . ALA A 1 114 ? -14.835 2.547 26.805 1.00 82.31 114 ALA A C 1
ATOM 915 O O . ALA A 1 114 ? -15.828 2.500 27.522 1.00 82.31 114 ALA A O 1
ATOM 916 N N . ARG A 1 115 ? -14.115 1.453 26.531 1.00 82.94 115 ARG A N 1
ATOM 917 C CA . ARG A 1 115 ? -14.459 0.114 27.019 1.00 82.94 115 ARG A CA 1
ATOM 918 C C . ARG A 1 115 ? -14.296 -0.023 28.532 1.00 82.94 115 ARG A C 1
ATOM 920 O O . ARG A 1 115 ? -14.961 -0.863 29.121 1.00 82.94 115 ARG A O 1
ATOM 927 N N . ARG A 1 116 ? -13.399 0.752 29.148 1.00 80.25 116 ARG A N 1
ATOM 928 C CA . ARG A 1 116 ? -13.234 0.793 30.610 1.00 80.25 116 ARG A CA 1
ATOM 929 C C . ARG A 1 116 ? -14.316 1.624 31.290 1.00 80.25 116 ARG A C 1
ATOM 931 O O . ARG A 1 116 ? -14.642 1.342 32.434 1.00 80.25 116 ARG A O 1
ATOM 938 N N . GLU A 1 117 ? -14.834 2.629 30.596 1.00 84.00 117 GLU A N 1
ATOM 939 C CA . GLU A 1 117 ? -15.816 3.580 31.125 1.00 84.00 117 GLU A CA 1
ATOM 940 C C . GLU A 1 117 ? -17.263 3.233 30.728 1.00 84.00 117 GLU A C 1
ATOM 942 O O . GLU A 1 117 ? -18.185 3.915 31.155 1.00 84.00 117 GLU A O 1
ATOM 947 N N . GLU A 1 118 ? -17.469 2.183 29.920 1.00 79.50 118 GLU A N 1
ATOM 948 C CA . GLU A 1 118 ? -18.765 1.783 29.337 1.00 79.50 118 GLU A CA 1
ATOM 949 C C . GLU A 1 118 ? -19.484 2.916 28.577 1.00 79.50 118 GLU A C 1
ATOM 951 O O . GLU A 1 118 ? -20.706 2.926 28.431 1.00 79.50 118 GLU A O 1
ATOM 956 N N . THR A 1 119 ? -18.719 3.868 28.037 1.00 80.94 119 THR A N 1
ATOM 957 C CA . THR A 1 119 ? -19.234 5.023 27.294 1.00 80.94 119 THR A CA 1
ATOM 958 C C . THR A 1 119 ? -19.021 4.874 25.790 1.00 80.94 119 THR A C 1
ATOM 960 O O . THR A 1 119 ? -18.068 4.250 25.318 1.00 80.94 119 THR A O 1
ATOM 963 N N . LEU A 1 120 ? -19.921 5.463 24.998 1.00 77.56 120 LEU A N 1
ATOM 964 C CA . LEU A 1 120 ? -19.759 5.539 23.549 1.00 77.56 120 LEU A CA 1
ATOM 965 C C . LEU A 1 120 ? -18.922 6.772 23.190 1.00 77.56 120 LEU A C 1
ATOM 967 O O . LEU A 1 120 ? -19.306 7.895 23.505 1.00 77.56 120 LEU A O 1
ATOM 971 N N . MET A 1 121 ? -17.791 6.574 22.509 1.00 74.75 121 MET A N 1
ATOM 972 C CA . MET A 1 121 ? -16.920 7.687 22.117 1.00 74.75 121 MET A CA 1
ATOM 973 C C . MET A 1 121 ? -17.450 8.409 20.885 1.00 74.75 121 MET A C 1
ATOM 975 O O . MET A 1 121 ? -17.395 7.882 19.775 1.00 74.75 121 MET A O 1
ATOM 979 N N . THR A 1 122 ? -17.892 9.648 21.082 1.00 79.38 122 THR A N 1
ATOM 980 C CA . THR A 1 122 ? -18.300 10.570 20.010 1.00 79.38 122 THR A CA 1
ATOM 981 C C . THR A 1 122 ? -17.291 11.688 19.752 1.00 79.38 122 THR A C 1
ATOM 983 O O . THR A 1 122 ? -17.473 12.457 18.815 1.00 79.38 122 THR A O 1
ATOM 986 N N . ASP A 1 123 ? -16.213 11.773 20.537 1.00 74.44 123 ASP A N 1
ATOM 987 C CA . ASP A 1 123 ? -15.306 12.924 20.526 1.00 74.44 123 ASP A CA 1
ATOM 988 C C . ASP A 1 123 ? -14.014 12.709 19.718 1.00 74.44 123 ASP A C 1
ATOM 990 O O . ASP A 1 123 ? -13.521 11.594 19.505 1.00 74.44 123 ASP A O 1
ATOM 994 N N . GLY A 1 124 ? -13.397 13.822 19.305 1.00 81.88 124 GLY A N 1
ATOM 995 C CA . GLY A 1 124 ? -12.114 13.853 18.595 1.00 81.88 124 GLY A CA 1
ATOM 996 C C . GLY A 1 124 ? -12.185 13.236 17.198 1.00 81.88 124 GLY A C 1
ATOM 997 O O . GLY A 1 124 ? -12.909 13.732 16.340 1.00 81.88 124 GLY A O 1
ATOM 998 N N . VAL A 1 125 ? -11.406 12.180 16.936 1.00 79.25 125 VAL A N 1
ATOM 999 C CA . VAL A 1 125 ? -11.403 11.518 15.614 1.00 79.25 125 VAL A CA 1
ATOM 1000 C C . VAL A 1 125 ? -12.749 10.829 15.339 1.00 79.25 125 VAL A C 1
ATOM 1002 O O . VAL A 1 125 ? -13.238 10.879 14.210 1.00 79.25 125 VAL A O 1
ATOM 1005 N N . TYR A 1 126 ? -13.402 10.291 16.377 1.00 81.25 126 TYR A N 1
ATOM 1006 C CA . TYR A 1 126 ? -14.721 9.655 16.263 1.00 81.25 126 TYR A CA 1
ATOM 1007 C C . TYR A 1 126 ? -15.853 10.632 15.936 1.00 81.25 126 TYR A C 1
ATOM 1009 O O . TYR A 1 126 ? -16.868 10.214 15.385 1.00 81.25 126 TYR A O 1
ATOM 1017 N N . ALA A 1 127 ? -15.656 11.933 16.177 1.00 83.31 127 ALA A N 1
ATOM 1018 C CA . ALA A 1 127 ? -16.602 12.964 15.754 1.00 83.31 127 ALA A CA 1
ATOM 1019 C C . ALA A 1 127 ? -16.656 13.115 14.223 1.00 83.31 127 ALA A C 1
ATOM 1021 O O . ALA A 1 127 ? -17.651 13.586 13.679 1.00 83.31 127 ALA A O 1
ATOM 1022 N N . ARG A 1 128 ? -15.577 12.739 13.518 1.00 84.62 128 ARG A N 1
ATOM 1023 C CA . ARG A 1 128 ? -15.465 12.867 12.055 1.00 84.62 128 ARG A CA 1
ATOM 1024 C C . ARG A 1 128 ? -15.611 11.536 11.326 1.00 84.62 128 ARG A C 1
ATOM 1026 O O . ARG A 1 128 ? -16.148 11.510 10.224 1.00 84.62 128 ARG A O 1
ATOM 1033 N N . VAL A 1 129 ? -15.122 10.442 11.909 1.00 84.56 129 VAL A N 1
ATOM 1034 C CA . VAL A 1 129 ? -15.060 9.126 11.258 1.00 84.56 129 VAL A CA 1
ATOM 1035 C C . VAL A 1 129 ? -15.532 8.045 12.224 1.00 84.56 129 VAL A C 1
ATOM 1037 O O . VAL A 1 129 ? -14.993 7.912 13.317 1.00 84.56 129 VAL A O 1
ATOM 1040 N N . ARG A 1 130 ? -16.503 7.222 11.802 1.00 84.62 130 ARG A N 1
ATOM 1041 C CA . ARG A 1 130 ? -17.068 6.140 12.635 1.00 84.62 130 ARG A CA 1
ATOM 1042 C C . ARG A 1 130 ? -16.059 5.036 12.966 1.00 84.62 130 ARG A C 1
ATOM 1044 O O . ARG A 1 130 ? -16.146 4.426 14.026 1.00 84.62 130 ARG A O 1
ATOM 1051 N N . HIS A 1 131 ? -15.111 4.786 12.063 1.00 85.19 131 HIS A N 1
ATOM 1052 C CA . HIS A 1 131 ? -14.095 3.744 12.211 1.00 85.19 131 HIS A CA 1
ATOM 1053 C C . HIS A 1 131 ? -12.693 4.244 11.824 1.00 85.19 131 HIS A C 1
ATOM 1055 O O . HIS A 1 131 ? -12.177 3.889 10.761 1.00 85.19 131 HIS A O 1
ATOM 1061 N N . PRO A 1 132 ? -12.056 5.072 12.669 1.00 87.94 132 PRO A N 1
ATOM 1062 C CA . PRO A 1 132 ? -10.759 5.663 12.355 1.00 87.94 132 PRO A CA 1
ATOM 1063 C C . PRO A 1 132 ? -9.645 4.628 12.178 1.00 87.94 132 PRO A C 1
ATOM 1065 O O . PRO A 1 132 ? -8.711 4.879 11.425 1.00 87.94 132 PRO A O 1
ATOM 1068 N N . GLN A 1 133 ? -9.752 3.446 12.795 1.00 88.06 133 GLN A N 1
ATOM 1069 C CA . GLN A 1 133 ? -8.791 2.360 12.595 1.00 88.06 133 GLN A CA 1
ATOM 1070 C C . GLN A 1 133 ? -8.858 1.785 11.186 1.00 88.06 133 GLN A C 1
ATOM 1072 O O . GLN A 1 133 ? -7.814 1.557 10.591 1.00 88.06 133 GLN A O 1
ATOM 1077 N N . TYR A 1 134 ? -10.058 1.560 10.640 1.00 87.56 134 TYR A N 1
ATOM 1078 C CA . TYR A 1 134 ? -10.183 1.044 9.275 1.00 87.56 134 TYR A CA 1
ATOM 1079 C C . TYR A 1 134 ? -9.673 2.068 8.267 1.00 87.56 134 TYR A C 1
ATOM 1081 O O . TYR A 1 134 ? -8.922 1.711 7.366 1.00 87.56 134 TYR A O 1
ATOM 1089 N N . THR A 1 135 ? -9.990 3.350 8.469 1.00 89.81 135 THR A N 1
ATOM 1090 C CA . THR A 1 135 ? -9.417 4.432 7.661 1.00 89.81 135 THR A CA 1
ATOM 1091 C C . THR A 1 135 ? -7.895 4.479 7.787 1.00 89.81 135 THR A C 1
ATOM 1093 O O . THR A 1 135 ? -7.207 4.593 6.780 1.00 89.81 135 THR A O 1
ATOM 1096 N N . GLY A 1 136 ? -7.353 4.342 8.997 1.00 91.44 136 GLY A N 1
ATOM 1097 C CA . GLY A 1 136 ? -5.911 4.334 9.220 1.00 91.44 136 GLY A CA 1
ATOM 1098 C C . GLY A 1 136 ? -5.204 3.146 8.557 1.00 91.44 136 GLY A C 1
ATOM 1099 O O . GLY A 1 136 ? -4.206 3.342 7.872 1.00 91.44 136 GLY A O 1
ATOM 1100 N N . LEU A 1 137 ? -5.751 1.932 8.678 1.00 89.00 137 LEU A N 1
ATOM 1101 C CA . LEU A 1 137 ? -5.237 0.733 8.001 1.00 89.00 137 LEU A CA 1
ATOM 1102 C C . LEU A 1 137 ? -5.297 0.870 6.474 1.00 89.00 137 LEU A C 1
ATOM 1104 O O . LEU A 1 137 ? -4.339 0.519 5.791 1.00 89.00 137 LEU A O 1
ATOM 1108 N N . PHE A 1 138 ? -6.386 1.431 5.946 1.00 89.44 138 PHE A N 1
ATOM 1109 C CA . PHE A 1 138 ? -6.529 1.716 4.521 1.00 89.44 138 PHE A CA 1
ATOM 1110 C C . PHE A 1 138 ? -5.457 2.691 4.023 1.00 89.44 138 PHE A C 1
ATOM 1112 O O . PHE A 1 138 ? -4.827 2.435 3.001 1.00 89.44 138 PHE A O 1
ATOM 1119 N N . LEU A 1 139 ? -5.197 3.771 4.768 1.00 92.12 139 LEU A N 1
ATOM 1120 C CA . LEU A 1 139 ? -4.137 4.728 4.444 1.00 92.12 139 LEU A CA 1
ATOM 1121 C C . LEU A 1 139 ? -2.749 4.081 4.484 1.00 92.12 139 LEU A C 1
ATOM 1123 O O . LEU A 1 139 ? -1.941 4.360 3.607 1.00 92.12 139 LEU A O 1
ATOM 1127 N N . ILE A 1 140 ? -2.478 3.190 5.442 1.00 91.00 140 ILE A N 1
ATOM 1128 C CA . ILE A 1 140 ? -1.205 2.455 5.504 1.00 91.00 140 ILE A CA 1
ATOM 1129 C C . ILE A 1 140 ? -1.007 1.611 4.239 1.00 91.00 140 ILE A C 1
ATOM 1131 O O . ILE A 1 140 ? 0.023 1.725 3.580 1.00 91.00 140 ILE A O 1
ATOM 1135 N N . VAL A 1 141 ? -2.001 0.802 3.861 1.00 88.44 141 VAL A 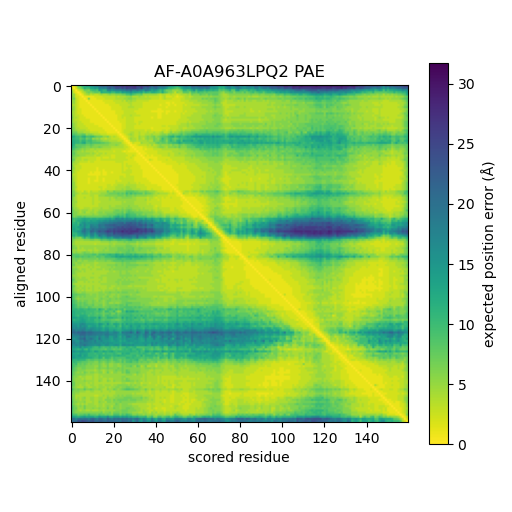N 1
ATOM 1136 C CA . VAL A 1 141 ? -1.907 -0.051 2.664 1.00 88.44 141 VAL A CA 1
ATOM 1137 C C . VAL A 1 141 ? -1.828 0.789 1.387 1.00 88.44 141 VAL A C 1
ATOM 1139 O O . VAL A 1 141 ? -1.056 0.463 0.490 1.00 88.44 141 VAL A O 1
ATOM 1142 N N . PHE A 1 142 ? -2.574 1.892 1.307 1.00 91.19 142 PHE A N 1
ATOM 1143 C CA . PHE A 1 142 ? -2.546 2.804 0.164 1.00 91.19 142 PHE A CA 1
ATOM 1144 C C . PHE A 1 142 ? -1.197 3.513 0.011 1.00 91.19 142 PHE A C 1
ATOM 1146 O O . PHE A 1 142 ? -0.621 3.540 -1.077 1.00 91.19 142 PHE A O 1
ATOM 1153 N N . GLY A 1 143 ? -0.689 4.088 1.101 1.00 92.75 143 GLY A N 1
ATOM 1154 C CA . GLY A 1 143 ? 0.560 4.838 1.109 1.00 92.75 143 GLY A CA 1
ATOM 1155 C C . GLY A 1 143 ? 1.747 3.957 0.733 1.00 92.75 143 GLY A C 1
ATOM 1156 O O . GLY A 1 143 ? 2.536 4.336 -0.128 1.00 92.75 143 GLY A O 1
ATOM 1157 N N . GLU A 1 144 ? 1.829 2.759 1.311 1.00 90.44 144 GLU A N 1
ATOM 1158 C CA . GLU A 1 144 ? 2.917 1.819 1.032 1.00 90.44 144 GLU A CA 1
ATOM 1159 C C . GLU A 1 144 ? 2.745 1.142 -0.336 1.00 90.44 144 GLU A C 1
ATOM 1161 O O . GLU A 1 144 ? 3.645 1.152 -1.177 1.00 90.44 144 GLU A O 1
ATOM 1166 N N . GLY A 1 145 ? 1.566 0.568 -0.577 1.00 87.62 145 GLY A N 1
ATOM 1167 C CA . GLY A 1 145 ? 1.316 -0.300 -1.719 1.00 87.62 145 GLY A CA 1
ATOM 1168 C C . GLY A 1 145 ? 1.063 0.443 -3.024 1.00 87.62 145 GLY A C 1
ATOM 1169 O O . GLY A 1 145 ? 1.453 -0.047 -4.074 1.00 87.62 145 GLY A O 1
ATOM 1170 N N . VAL A 1 146 ? 0.408 1.603 -3.001 1.00 90.94 146 VAL A N 1
ATOM 1171 C CA . VAL A 1 146 ? -0.003 2.310 -4.229 1.00 90.94 146 VAL A CA 1
ATOM 1172 C C . VAL A 1 146 ? 0.846 3.552 -4.465 1.00 90.94 146 VAL A C 1
ATOM 1174 O O . VAL A 1 146 ? 1.270 3.803 -5.589 1.00 90.94 146 VAL A O 1
ATOM 1177 N N . VAL A 1 147 ? 1.112 4.335 -3.420 1.00 92.75 147 VAL A N 1
ATOM 1178 C CA . VAL A 1 147 ? 1.849 5.595 -3.574 1.00 92.75 147 VAL A CA 1
ATOM 1179 C C . VAL A 1 147 ? 3.352 5.346 -3.622 1.00 92.75 147 VAL A C 1
ATOM 1181 O O . VAL A 1 147 ? 3.986 5.738 -4.595 1.00 92.75 147 VAL A O 1
ATOM 1184 N N . HIS A 1 148 ? 3.929 4.670 -2.629 1.00 91.75 148 HIS A N 1
ATOM 1185 C CA . HIS A 1 148 ? 5.373 4.438 -2.557 1.00 91.75 148 HIS A CA 1
ATOM 1186 C C . HIS A 1 148 ? 5.857 3.429 -3.615 1.00 91.75 148 HIS A C 1
ATOM 1188 O O . HIS A 1 148 ? 6.769 3.734 -4.396 1.00 91.75 148 HIS A O 1
ATOM 1194 N N . TRP A 1 149 ? 5.243 2.244 -3.671 1.00 89.75 149 TRP A N 1
ATOM 1195 C CA . TRP A 1 149 ? 5.675 1.165 -4.563 1.00 89.75 149 TRP A CA 1
ATOM 1196 C C . TRP A 1 149 ? 4.504 0.518 -5.323 1.00 89.75 149 TRP A C 1
ATOM 1198 O O . TRP A 1 149 ? 4.115 -0.608 -5.013 1.00 89.75 149 TRP A O 1
ATOM 1208 N N . PRO A 1 150 ? 3.927 1.199 -6.332 1.00 91.06 150 PRO A N 1
ATOM 1209 C CA . PRO A 1 150 ? 2.804 0.653 -7.089 1.00 91.06 150 PRO A CA 1
ATOM 1210 C C . PRO A 1 150 ? 3.202 -0.610 -7.854 1.00 91.06 150 PRO A C 1
ATOM 1212 O O . PRO A 1 150 ? 4.115 -0.601 -8.683 1.00 91.06 150 PRO A O 1
ATOM 1215 N N . THR A 1 151 ? 2.452 -1.680 -7.609 1.00 90.31 151 THR A N 1
ATOM 1216 C CA . THR A 1 151 ? 2.507 -2.939 -8.343 1.00 90.31 151 THR A CA 1
ATOM 1217 C C . THR A 1 151 ?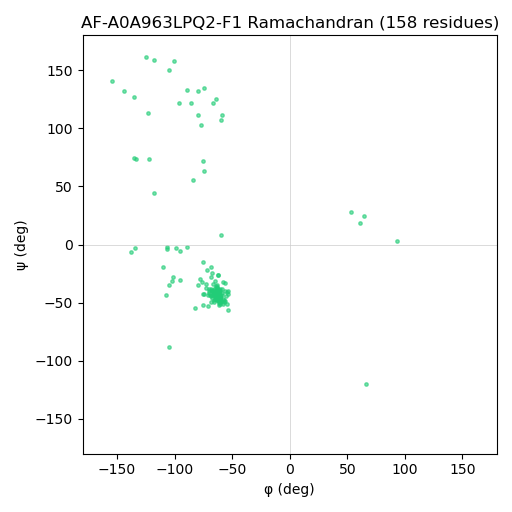 1.130 -3.301 -8.879 1.00 90.31 151 THR A C 1
ATOM 1219 O O . THR A 1 151 ? 0.099 -2.831 -8.397 1.00 90.31 151 THR A O 1
ATOM 1222 N N . LEU A 1 152 ? 1.089 -4.188 -9.868 1.00 88.94 152 LEU A N 1
ATOM 1223 C CA . LEU A 1 152 ? -0.140 -4.765 -10.389 1.00 88.94 152 LEU A CA 1
ATOM 1224 C C . LEU A 1 152 ? -0.943 -5.403 -9.253 1.00 88.94 152 LEU A C 1
ATOM 1226 O O . LEU A 1 152 ? -2.157 -5.237 -9.193 1.00 88.94 152 LEU A O 1
ATOM 1230 N N . PHE A 1 153 ? -0.264 -6.084 -8.327 1.00 87.44 153 PHE A N 1
ATOM 1231 C CA . PHE A 1 153 ? -0.906 -6.717 -7.181 1.00 87.44 153 PHE A CA 1
ATOM 1232 C C . PHE A 1 153 ? -1.433 -5.706 -6.166 1.00 87.44 153 PHE A C 1
ATOM 1234 O O . PHE A 1 153 ? -2.538 -5.895 -5.669 1.00 87.44 153 PHE A O 1
ATOM 1241 N N . SER A 1 154 ? -0.693 -4.639 -5.858 1.00 88.31 154 SER A N 1
ATOM 1242 C CA . SER A 1 154 ? -1.150 -3.633 -4.897 1.00 88.31 154 SER A CA 1
ATOM 1243 C C . SER A 1 154 ? -2.298 -2.796 -5.429 1.00 88.31 154 SER A C 1
ATOM 1245 O O . SER A 1 154 ? -3.240 -2.536 -4.690 1.00 88.31 154 SER A O 1
ATOM 1247 N N . VAL A 1 155 ? -2.280 -2.452 -6.716 1.00 87.81 155 VAL A N 1
ATOM 1248 C CA . VAL A 1 155 ? -3.385 -1.738 -7.360 1.00 87.81 155 VAL A CA 1
ATOM 1249 C C . VAL A 1 155 ? -4.608 -2.643 -7.512 1.00 87.81 155 VAL A C 1
ATOM 1251 O O . VAL A 1 155 ? -5.718 -2.187 -7.271 1.00 87.81 155 VAL A O 1
ATOM 1254 N N . ALA A 1 156 ? -4.435 -3.923 -7.861 1.00 86.38 156 ALA A N 1
ATOM 1255 C CA . ALA A 1 156 ? -5.557 -4.854 -8.012 1.00 86.38 156 ALA A CA 1
ATOM 1256 C C . ALA A 1 156 ? -6.180 -5.282 -6.673 1.00 86.38 156 ALA A C 1
ATOM 1258 O O . ALA A 1 156 ? -7.385 -5.513 -6.605 1.00 86.38 156 ALA A O 1
ATOM 1259 N N . ALA A 1 157 ? -5.376 -5.406 -5.614 1.00 80.50 157 ALA A N 1
ATOM 1260 C CA . ALA A 1 157 ? -5.864 -5.757 -4.280 1.00 8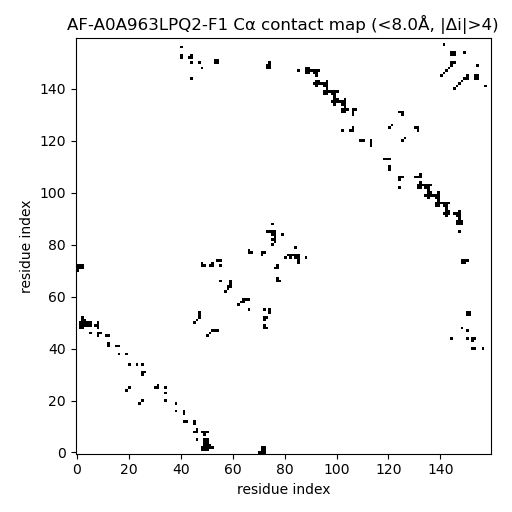0.50 157 ALA A CA 1
ATOM 1261 C C . ALA A 1 157 ? -6.566 -4.582 -3.574 1.00 80.50 157 ALA A C 1
ATOM 1263 O O . ALA A 1 157 ? -7.276 -4.786 -2.590 1.00 80.50 157 ALA A O 1
ATOM 1264 N N . PHE A 1 158 ? -6.391 -3.356 -4.070 1.00 77.56 158 PHE A N 1
ATOM 1265 C CA . PHE A 1 158 ? -7.002 -2.151 -3.526 1.00 77.56 158 PHE A CA 1
ATOM 1266 C C . PHE A 1 158 ? -8.293 -1.812 -4.304 1.00 77.56 158 PHE A C 1
ATOM 1268 O O . PHE A 1 158 ? -8.199 -1.611 -5.512 1.00 77.56 158 PHE A O 1
ATOM 1275 N N . PRO A 1 159 ? -9.500 -1.706 -3.701 1.00 58.84 159 PRO A N 1
ATOM 1276 C CA . PRO A 1 159 ? -9.864 -1.707 -2.285 1.00 58.84 159 PRO A CA 1
ATOM 1277 C C . PRO A 1 159 ? -10.873 -2.835 -1.971 1.00 58.84 159 PRO A C 1
ATOM 1279 O O . PRO A 1 159 ? -12.068 -2.566 -1.824 1.00 58.84 159 PRO A O 1
ATOM 1282 N N . ILE A 1 160 ? -10.429 -4.097 -1.944 1.00 52.84 160 ILE A N 1
ATOM 1283 C CA . ILE A 1 160 ? -11.303 -5.220 -1.539 1.00 52.84 160 ILE A CA 1
ATOM 1284 C C . ILE A 1 160 ? -11.544 -5.187 -0.026 1.00 52.84 160 ILE A C 1
ATOM 1286 O O . ILE A 1 160 ? -10.569 -4.951 0.724 1.00 52.84 160 ILE A O 1
#

Foldseek 3Di:
DAEQQVVVLVVQLVVVLCVLCVVQVDDDPVSVVVSVLVSVLSSVQSCCQRYNLVQVVVCCVPVVQPQPPPDHSAPLCRVVVHCVSLVVLLVQLVVLLVVLVVLLVVQVVVVVVCVVVVHDDCDDPNVPDVRSNVVSVLSNLCSVDPRNGDGPSSVVPPPD

pLDDT: mean 85.95, std 8.77, range [52.5, 97.31]

Radius of gyration: 18.5 Å; Cα contacts (8 Å, |Δi|>4): 192; chains: 1; bounding box: 39×36×57 Å

Secondary s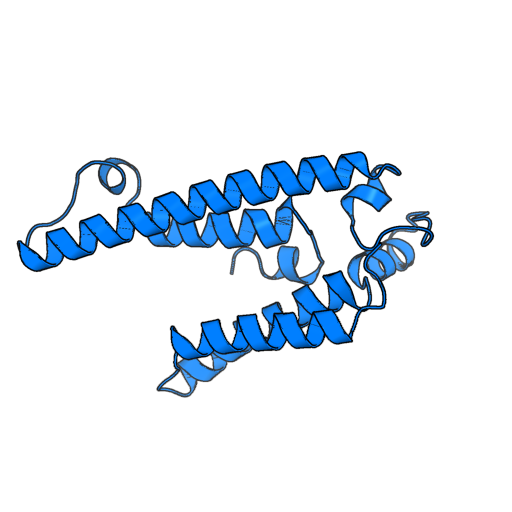tructure (DSSP, 8-state):
--TT-HHHHHHHHHHHHHHHHHHS---SHHHHHHHHHHHHHHHHHHHHHHT--HHHHHHHHHH-----TTS-S-HHHHHHTSHHHHHHHHHHHHHHHHHHHHHHHHHHHHHHHHHHHT----SGGGGT-S-HHHHHHHHHHHIIIIIIS--HHHHHHTT-

Solvent-accessible surface area (backbone atoms only — not comparable to full-atom values): 8445 Å² total; per-residue (Å²): 113,38,67,66,39,48,70,59,22,53,53,52,37,51,54,54,50,50,52,46,50,71,77,60,65,60,88,48,74,71,42,44,53,53,52,46,53,54,50,52,47,48,45,52,52,35,39,28,55,18,32,52,44,55,48,60,53,50,43,32,72,76,69,64,48,88,55,72,83,78,63,60,50,47,55,48,23,50,76,67,73,33,65,65,46,35,53,53,26,37,54,53,6,49,53,36,23,53,56,8,51,50,33,29,53,54,41,50,55,50,50,59,50,24,68,75,68,78,47,84,78,57,62,75,67,42,61,79,32,94,52,37,38,62,54,10,53,49,32,30,51,41,12,48,28,48,47,36,52,52,37,62,65,42,53,68,57,55,90,119

Mean predicted aligned error: 6.74 Å

Sequence (160 aa):
MHVGMWGLAVIVIVIASWLLYRYLAPQNWKEWTRAGVVQAFIIAFYAEMYGFPLTIYFLARYFGLDLKLGDGGNLWAQLFGNELAHIVAMVLGYAIVFSGATLVADGWRRIHQARREETLMTDGVYARVRHPQYTGLFLIVFGEGVVHWPTLFSVAAFPI